Protein AF-A0A956Z391-F1 (afdb_monomer_lite)

Sequence (101 aa):
MTFSLLGTIAHRELMRIPERWSNIDLDLFVVMPNHIHAIIVIDNAVVGTPFLASEPLADGAPTLGQIIGAYKAGVTRLARAQTLLDADRLWQGRYHDHIIR

Foldseek 3Di:
DDDDPLLVQLVVLLVCLCVVDVQKDWDDKDRDPQDIDTDIGGHQPPPDDPPDDPDPPPDGTDDPCRSVVSSLVSSVVVCVVVVNDPDPDPDDPDDDDDDDD

Secondary structure (DSSP, 8-state):
-PPPHHHHHHHHHHHTHHHH-TTEEEEEEEE-SS-EEEEEEE-------TT---S--------HHHHHHHHHHHHHHHHHHTT---SS-SS-S--------

Radius of gyration: 16.25 Å; chains: 1; bounding box: 40×32×43 Å

Structure (mmCIF, N/CA/C/O backbone):
data_AF-A0A956Z391-F1
#
_entry.id   AF-A0A956Z391-F1
#
loop_
_atom_site.group_PDB
_atom_site.id
_atom_site.type_symbol
_atom_site.label_atom_id
_atom_site.label_alt_id
_atom_site.label_comp_id
_atom_site.label_asym_id
_atom_site.label_entity_id
_atom_site.label_seq_id
_atom_site.pdbx_PDB_ins_code
_atom_site.Cartn_x
_atom_site.Cartn_y
_atom_site.Cartn_z
_atom_site.occupancy
_atom_site.B_iso_or_equiv
_atom_site.auth_seq_id
_atom_site.auth_comp_id
_atom_site.auth_asym_id
_atom_site.auth_atom_id
_atom_site.pdbx_PDB_model_num
ATOM 1 N N . MET A 1 1 ? -15.606 -13.750 -2.124 1.00 59.78 1 MET A N 1
ATOM 2 C CA . MET A 1 1 ? -15.022 -13.596 -0.772 1.00 59.78 1 MET A CA 1
ATOM 3 C C . MET A 1 1 ? -15.583 -12.322 -0.167 1.00 59.78 1 MET A C 1
ATOM 5 O O . MET A 1 1 ? -15.688 -11.341 -0.890 1.00 59.78 1 MET A O 1
ATOM 9 N N . THR A 1 2 ? -15.981 -12.334 1.103 1.00 85.56 2 THR A N 1
ATOM 10 C CA . THR A 1 2 ? -16.521 -11.147 1.786 1.00 85.56 2 THR A CA 1
ATOM 11 C C . THR A 1 2 ? -15.392 -10.471 2.552 1.00 85.56 2 THR A C 1
ATOM 13 O O . THR A 1 2 ? -14.819 -11.082 3.452 1.00 85.56 2 THR A O 1
ATOM 16 N N . PHE A 1 3 ? -15.039 -9.237 2.189 1.00 90.81 3 PHE A N 1
ATOM 17 C CA . PHE A 1 3 ? -14.043 -8.463 2.930 1.00 90.81 3 PHE A CA 1
ATOM 18 C C . PHE A 1 3 ? -14.677 -7.745 4.121 1.00 90.81 3 PHE A C 1
ATOM 20 O O . PHE A 1 3 ? -15.834 -7.329 4.071 1.00 90.81 3 PHE A O 1
ATOM 27 N N . SER A 1 4 ? -13.886 -7.536 5.176 1.00 94.50 4 SER A N 1
ATOM 28 C CA . SER A 1 4 ? -14.199 -6.500 6.160 1.00 94.50 4 SER A CA 1
ATOM 29 C C . SER A 1 4 ? -14.099 -5.116 5.509 1.00 94.50 4 SER A C 1
ATOM 31 O O . SER A 1 4 ? -13.546 -4.956 4.415 1.00 94.50 4 SER A O 1
ATOM 33 N N . LEU A 1 5 ? -14.585 -4.082 6.192 1.00 95.19 5 LEU A N 1
ATOM 34 C CA . LEU A 1 5 ? -14.459 -2.713 5.695 1.00 95.19 5 LEU A CA 1
ATOM 35 C C . LEU A 1 5 ? -12.984 -2.303 5.522 1.00 95.19 5 LEU A C 1
ATOM 37 O O . LEU A 1 5 ? -12.604 -1.764 4.484 1.00 95.19 5 LEU A O 1
ATOM 41 N N . LEU A 1 6 ? -12.124 -2.670 6.477 1.00 95.44 6 LEU A N 1
ATOM 42 C CA . LEU A 1 6 ? -10.678 -2.460 6.372 1.00 95.44 6 LEU A CA 1
ATOM 43 C C . LEU A 1 6 ? -10.058 -3.258 5.214 1.00 95.44 6 LEU A C 1
ATOM 45 O O . LEU A 1 6 ? -9.247 -2.717 4.464 1.00 95.44 6 LEU A O 1
ATOM 49 N N . GLY A 1 7 ? -10.473 -4.515 5.024 1.00 96.62 7 GLY A N 1
ATOM 50 C CA . GLY A 1 7 ? -10.041 -5.334 3.888 1.00 96.62 7 GLY A CA 1
ATOM 51 C C . GLY A 1 7 ? -10.452 -4.731 2.543 1.00 96.62 7 GLY A C 1
ATOM 52 O O . GLY A 1 7 ? -9.673 -4.748 1.595 1.00 96.62 7 GLY A O 1
ATOM 53 N N . THR A 1 8 ? -11.631 -4.109 2.482 1.00 97.19 8 THR A N 1
ATOM 54 C CA . THR A 1 8 ? -12.124 -3.394 1.295 1.00 97.19 8 THR A CA 1
ATOM 55 C C . THR A 1 8 ? -11.262 -2.170 0.987 1.00 97.19 8 THR A C 1
ATOM 57 O O . THR A 1 8 ? -10.914 -1.931 -0.168 1.00 97.19 8 THR A O 1
ATOM 60 N N . ILE A 1 9 ? -10.861 -1.410 2.012 1.00 97.62 9 ILE A N 1
ATOM 61 C CA . ILE A 1 9 ? -9.933 -0.280 1.856 1.00 97.62 9 ILE A CA 1
ATOM 62 C C . ILE A 1 9 ? -8.567 -0.765 1.360 1.00 97.62 9 ILE A C 1
ATOM 64 O O . ILE A 1 9 ? -8.024 -0.171 0.431 1.00 97.62 9 ILE A O 1
ATOM 68 N N . ALA A 1 10 ? -8.029 -1.833 1.955 1.00 97.75 10 ALA A N 1
ATOM 69 C CA . ALA A 1 10 ? -6.755 -2.426 1.551 1.00 97.75 10 ALA A CA 1
ATOM 70 C C . ALA A 1 10 ? -6.787 -2.894 0.088 1.00 97.75 10 ALA A C 1
ATOM 72 O O . ALA A 1 10 ? -5.926 -2.514 -0.701 1.00 97.75 10 ALA A O 1
ATOM 73 N N . HIS A 1 11 ? -7.829 -3.632 -0.298 1.00 97.81 11 HIS A N 1
ATOM 74 C CA . HIS A 1 11 ? -8.043 -4.076 -1.675 1.00 97.81 11 HIS A CA 1
ATOM 75 C C . HIS A 1 11 ? -8.115 -2.893 -2.651 1.00 97.81 11 HIS A C 1
ATOM 77 O O . HIS A 1 11 ? -7.432 -2.880 -3.673 1.00 97.81 11 HIS A O 1
ATOM 83 N N . ARG A 1 12 ? -8.894 -1.858 -2.315 1.00 97.44 12 ARG A N 1
ATOM 84 C CA . ARG A 1 12 ? -9.032 -0.667 -3.160 1.00 97.44 12 ARG A CA 1
ATOM 85 C C . ARG A 1 12 ? -7.721 0.100 -3.311 1.00 97.44 12 ARG A C 1
ATOM 87 O O . ARG A 1 12 ? -7.420 0.576 -4.397 1.00 97.44 12 ARG A O 1
ATOM 94 N N . GLU A 1 13 ? -6.959 0.276 -2.235 1.00 98.00 13 GLU A N 1
ATOM 95 C CA . GLU A 1 13 ? -5.688 1.005 -2.312 1.00 98.00 13 GLU A CA 1
ATOM 96 C C . GLU A 1 13 ? -4.597 0.208 -3.040 1.00 98.00 13 GLU A C 1
ATOM 98 O O . GLU A 1 13 ? -3.725 0.841 -3.627 1.00 98.00 13 GLU A O 1
ATOM 103 N N . LEU A 1 14 ? -4.661 -1.133 -3.066 1.00 97.69 14 LEU A N 1
ATOM 104 C CA . LEU A 1 14 ? -3.816 -1.951 -3.948 1.00 97.69 14 LEU A CA 1
ATOM 105 C C . LEU A 1 14 ? -4.132 -1.652 -5.416 1.00 97.69 14 LEU A C 1
ATOM 107 O O . LEU A 1 14 ? -3.235 -1.284 -6.164 1.00 97.69 14 LEU A O 1
ATOM 111 N N . MET A 1 15 ? -5.411 -1.699 -5.799 1.00 97.06 15 MET A N 1
ATOM 112 C CA . MET A 1 15 ? -5.855 -1.420 -7.176 1.00 97.06 15 MET A CA 1
ATOM 113 C C . MET A 1 15 ? -5.462 -0.020 -7.676 1.00 97.06 15 MET A C 1
ATOM 115 O O . MET A 1 15 ? -5.317 0.195 -8.871 1.00 97.06 15 MET A O 1
ATOM 119 N N . ARG A 1 16 ? -5.242 0.931 -6.762 1.00 96.44 16 ARG A N 1
ATOM 120 C CA . ARG A 1 16 ? -4.811 2.303 -7.075 1.00 96.44 16 ARG A CA 1
ATOM 121 C C . ARG A 1 16 ? -3.314 2.460 -7.312 1.00 96.44 16 ARG A C 1
ATOM 123 O O . ARG A 1 16 ? -2.885 3.554 -7.665 1.00 96.44 16 ARG A O 1
ATOM 130 N N . ILE A 1 17 ? -2.505 1.435 -7.058 1.00 95.38 17 ILE A N 1
ATOM 131 C CA . ILE A 1 17 ? -1.057 1.489 -7.294 1.00 95.38 17 ILE A CA 1
ATOM 132 C C . ILE A 1 17 ? -0.740 1.817 -8.767 1.00 95.38 17 ILE A C 1
ATOM 134 O O . ILE A 1 17 ? -0.068 2.827 -8.977 1.00 95.38 17 ILE A O 1
ATOM 138 N N . PRO A 1 18 ? -1.247 1.072 -9.771 1.00 94.12 18 PRO A N 1
ATOM 139 C CA . PRO A 1 18 ? -0.973 1.379 -11.181 1.00 94.12 18 PRO A CA 1
ATOM 140 C C . PRO A 1 18 ? -1.577 2.714 -11.644 1.00 94.12 18 PRO A C 1
ATOM 142 O O . PRO A 1 18 ? -1.061 3.359 -12.548 1.00 94.12 18 PRO A O 1
ATOM 145 N N . GLU A 1 19 ? -2.636 3.201 -10.989 1.00 92.81 19 GLU A N 1
ATOM 146 C CA . GLU A 1 19 ? -3.211 4.523 -11.286 1.00 92.81 19 GLU A CA 1
ATOM 147 C C . GLU A 1 19 ? -2.288 5.682 -10.866 1.00 92.81 19 GLU A C 1
ATOM 149 O O . GLU A 1 19 ? -2.424 6.797 -11.371 1.00 92.81 19 GLU A O 1
ATOM 154 N N . ARG A 1 20 ? -1.375 5.455 -9.909 1.00 91.75 20 ARG A N 1
ATOM 155 C CA . ARG A 1 20 ? -0.480 6.497 -9.374 1.00 91.75 20 ARG A CA 1
ATOM 156 C C . ARG A 1 20 ? 0.807 6.658 -10.168 1.00 91.75 20 ARG A C 1
ATOM 158 O O . ARG A 1 20 ? 1.379 7.745 -10.140 1.00 91.75 20 ARG A O 1
ATOM 165 N N . TRP A 1 21 ? 1.265 5.600 -10.828 1.00 90.62 21 TRP A N 1
ATOM 166 C CA . TRP A 1 21 ? 2.523 5.593 -11.567 1.00 90.62 21 TRP A CA 1
ATOM 167 C C . TRP A 1 21 ? 2.353 4.818 -12.863 1.00 90.62 21 TRP A C 1
ATOM 169 O O . TRP A 1 21 ? 2.049 3.631 -12.840 1.00 90.62 21 TRP A O 1
ATOM 179 N N . SER A 1 22 ? 2.607 5.483 -13.988 1.00 88.44 22 SER A N 1
ATOM 180 C CA . SER A 1 22 ? 2.435 4.915 -15.329 1.00 88.44 22 SER A CA 1
ATOM 181 C C . SER A 1 22 ? 3.372 3.747 -15.641 1.00 88.44 22 SER A C 1
ATOM 183 O O . SER A 1 22 ? 3.120 3.010 -16.587 1.00 88.44 22 SER A O 1
ATOM 185 N N . ASN A 1 23 ? 4.452 3.589 -14.877 1.00 89.56 23 ASN A N 1
ATOM 186 C CA . ASN 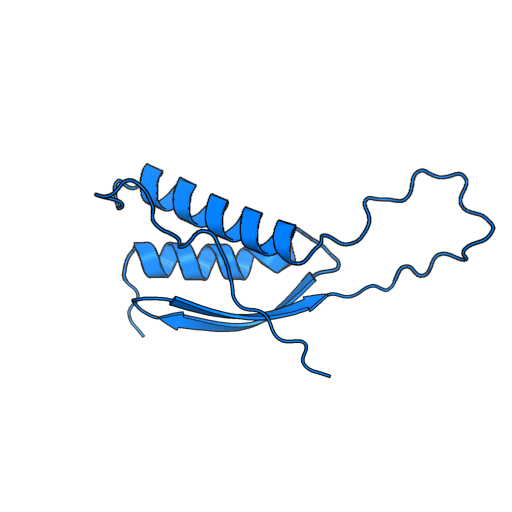A 1 23 ? 5.469 2.559 -15.069 1.00 89.56 23 ASN A CA 1
ATOM 187 C C . ASN A 1 23 ? 5.373 1.411 -14.044 1.00 89.56 23 ASN A C 1
ATOM 189 O O . ASN A 1 23 ? 6.301 0.609 -13.926 1.00 89.56 23 ASN A O 1
ATOM 193 N N . ILE A 1 24 ? 4.284 1.356 -13.271 1.00 92.69 24 ILE A N 1
ATOM 194 C CA . ILE A 1 24 ? 4.032 0.325 -12.263 1.00 92.69 24 ILE A CA 1
ATOM 195 C C . ILE A 1 24 ? 2.756 -0.422 -12.627 1.00 92.69 24 ILE A C 1
ATOM 197 O O . ILE A 1 24 ? 1.723 0.200 -12.854 1.00 92.69 24 ILE A O 1
ATOM 201 N N . ASP A 1 25 ? 2.818 -1.750 -12.601 1.00 93.94 25 ASP A N 1
ATOM 202 C CA . ASP A 1 25 ? 1.650 -2.616 -12.753 1.00 93.94 25 ASP A CA 1
ATOM 203 C C . ASP A 1 25 ? 1.483 -3.546 -11.540 1.00 93.94 25 ASP A C 1
ATOM 205 O O . ASP A 1 25 ? 2.427 -3.804 -10.780 1.00 93.94 25 ASP A O 1
ATOM 209 N N . LEU A 1 26 ? 0.257 -4.021 -11.329 1.00 96.06 26 LEU A N 1
ATOM 210 C CA . LEU A 1 26 ? -0.123 -4.924 -10.248 1.00 96.06 26 LEU A CA 1
ATOM 211 C C . LEU A 1 26 ? -0.704 -6.207 -10.849 1.00 96.06 26 LEU A C 1
ATOM 213 O O . LEU A 1 26 ? -1.860 -6.229 -11.257 1.00 96.06 26 LEU A O 1
ATOM 217 N N . ASP A 1 27 ? 0.091 -7.275 -10.849 1.00 95.06 27 ASP A N 1
ATOM 218 C CA . ASP A 1 27 ? -0.264 -8.540 -11.502 1.00 95.06 27 ASP A CA 1
ATOM 219 C C . ASP A 1 27 ? -1.216 -9.380 -10.627 1.00 95.06 27 ASP A C 1
ATOM 221 O O . ASP A 1 27 ? -2.436 -9.374 -10.796 1.00 95.06 27 ASP A O 1
ATOM 225 N N . LEU A 1 28 ? -0.679 -10.053 -9.604 1.00 96.50 28 LEU A N 1
ATOM 226 C CA . LEU A 1 28 ? -1.463 -10.859 -8.666 1.00 96.50 28 LEU A CA 1
ATOM 227 C C . LEU A 1 28 ? -1.380 -10.299 -7.255 1.00 96.50 28 LEU A C 1
ATOM 229 O O . LEU A 1 28 ? -0.305 -9.947 -6.773 1.00 96.50 28 LEU A O 1
ATOM 233 N N . PHE A 1 29 ? -2.504 -10.287 -6.539 1.00 97.75 29 PHE A N 1
ATOM 234 C CA . PHE A 1 29 ? -2.522 -9.904 -5.133 1.00 97.75 29 PHE A CA 1
ATOM 235 C C . PHE A 1 29 ? -3.631 -10.595 -4.338 1.00 97.75 29 PHE A C 1
ATOM 237 O O . PHE A 1 29 ? -4.649 -11.029 -4.875 1.00 97.75 29 PHE A O 1
ATOM 244 N N . VAL A 1 30 ? -3.442 -10.667 -3.021 1.00 97.38 30 VAL A N 1
ATOM 245 C CA . VAL A 1 30 ? -4.431 -11.178 -2.071 1.00 97.38 30 VAL A CA 1
ATOM 246 C C . VAL A 1 30 ? -4.412 -10.359 -0.784 1.00 97.38 30 VAL A C 1
ATOM 248 O O . VAL A 1 30 ? -3.355 -9.985 -0.269 1.00 97.38 30 VAL A O 1
ATOM 251 N N . VAL A 1 31 ? -5.608 -10.097 -0.253 1.00 97.62 31 VAL A N 1
ATOM 252 C CA . VAL A 1 31 ? -5.819 -9.458 1.048 1.00 97.62 31 VAL A CA 1
ATOM 253 C C . VAL A 1 31 ? -6.324 -10.506 2.031 1.00 97.62 31 VAL A C 1
ATOM 255 O O . VAL A 1 31 ? -7.415 -11.047 1.859 1.00 97.62 31 VAL A O 1
ATOM 258 N N . MET A 1 32 ? -5.534 -10.784 3.064 1.00 95.69 32 MET A N 1
ATOM 259 C CA . MET A 1 32 ? -5.885 -11.684 4.161 1.00 95.69 32 MET A CA 1
ATOM 260 C C . MET A 1 32 ? -6.143 -10.890 5.448 1.00 95.69 32 MET A C 1
ATOM 262 O O . MET A 1 32 ? -5.735 -9.732 5.548 1.00 95.69 32 MET A O 1
ATOM 266 N N . PRO A 1 33 ? -6.795 -11.489 6.463 1.00 92.50 33 PRO A N 1
ATOM 267 C CA . PRO A 1 33 ? -7.115 -10.787 7.708 1.00 92.50 33 PRO A CA 1
ATOM 268 C C . PRO A 1 33 ? -5.912 -10.170 8.437 1.00 92.50 33 PRO A C 1
ATOM 270 O O . PRO A 1 33 ? -6.074 -9.180 9.142 1.00 92.50 33 PRO A O 1
ATOM 273 N N . ASN A 1 34 ? -4.715 -10.744 8.285 1.00 92.75 34 ASN A N 1
ATOM 274 C CA . ASN A 1 34 ? -3.504 -10.338 9.006 1.00 92.75 34 ASN A CA 1
ATOM 275 C C . ASN A 1 34 ? -2.370 -9.796 8.112 1.00 92.75 34 ASN A C 1
ATOM 277 O O . ASN A 1 34 ? -1.427 -9.216 8.645 1.00 92.75 34 ASN A O 1
ATOM 281 N N . HIS A 1 35 ? -2.420 -9.974 6.788 1.00 95.31 35 HIS A N 1
ATOM 282 C CA . HIS A 1 35 ? -1.392 -9.475 5.866 1.00 95.31 35 HIS A CA 1
ATOM 283 C C . HIS A 1 35 ? -1.889 -9.422 4.415 1.00 95.31 35 HIS A C 1
ATOM 285 O O . HIS A 1 35 ? -3.000 -9.842 4.097 1.00 95.31 35 HIS A O 1
ATOM 291 N N . ILE A 1 36 ? -1.044 -8.896 3.531 1.00 97.56 36 ILE A N 1
ATOM 292 C CA . ILE A 1 36 ? -1.269 -8.879 2.087 1.00 97.56 36 ILE A CA 1
ATOM 293 C C . ILE A 1 36 ? -0.081 -9.513 1.365 1.00 97.56 36 ILE A C 1
ATOM 295 O O . ILE A 1 36 ? 1.050 -9.430 1.847 1.00 97.56 36 ILE A O 1
ATOM 299 N N . HIS A 1 37 ? -0.338 -10.082 0.192 1.00 97.88 37 HIS A N 1
ATOM 300 C CA . HIS A 1 37 ? 0.690 -10.406 -0.795 1.00 97.88 37 HIS A CA 1
ATOM 301 C C . HIS A 1 37 ? 0.334 -9.726 -2.110 1.00 97.88 37 HIS A C 1
ATOM 303 O O . HIS A 1 37 ? -0.838 -9.685 -2.476 1.00 97.88 37 HIS A O 1
ATOM 309 N N . ALA A 1 38 ? 1.336 -9.191 -2.799 1.00 97.50 38 ALA A N 1
ATOM 310 C CA . ALA A 1 38 ? 1.184 -8.558 -4.099 1.00 97.50 38 ALA A CA 1
ATOM 311 C C . ALA A 1 38 ? 2.442 -8.801 -4.937 1.00 97.50 38 ALA A C 1
ATOM 313 O O . ALA A 1 38 ? 3.555 -8.737 -4.411 1.00 97.50 38 ALA A O 1
ATOM 314 N N . ILE A 1 39 ? 2.248 -9.060 -6.224 1.00 97.19 39 ILE A N 1
ATOM 315 C CA . ILE A 1 39 ? 3.281 -9.061 -7.252 1.00 97.19 39 ILE A CA 1
ATOM 316 C C . ILE A 1 39 ? 3.195 -7.705 -7.943 1.00 97.19 39 ILE A C 1
ATOM 318 O O . ILE A 1 39 ? 2.172 -7.365 -8.535 1.00 97.19 39 ILE A O 1
ATOM 322 N N . ILE A 1 40 ? 4.260 -6.920 -7.807 1.00 95.62 40 ILE A N 1
ATOM 323 C CA . ILE A 1 40 ? 4.373 -5.588 -8.397 1.00 95.62 40 ILE A CA 1
ATOM 324 C C . ILE A 1 40 ? 5.370 -5.682 -9.542 1.00 95.62 40 ILE A C 1
ATOM 326 O O . ILE A 1 40 ? 6.506 -6.118 -9.337 1.00 95.62 40 ILE A O 1
ATOM 330 N N . VAL A 1 41 ? 4.947 -5.252 -10.724 1.00 94.50 41 VAL A N 1
ATOM 331 C CA . VAL A 1 41 ? 5.808 -5.142 -11.898 1.00 94.50 41 VAL A CA 1
ATOM 332 C C . VAL A 1 41 ? 6.298 -3.702 -11.974 1.00 94.50 41 VAL A C 1
ATOM 334 O O . VAL A 1 41 ? 5.504 -2.764 -11.944 1.00 94.50 41 VAL A O 1
ATOM 337 N N . ILE A 1 42 ? 7.617 -3.528 -12.025 1.00 91.06 42 ILE A N 1
ATOM 338 C CA . ILE A 1 42 ? 8.260 -2.218 -12.144 1.00 91.06 42 ILE A CA 1
ATOM 339 C C . ILE A 1 42 ? 8.928 -2.170 -13.509 1.00 91.06 42 ILE A C 1
ATOM 341 O O . ILE A 1 42 ? 9.965 -2.809 -13.707 1.00 91.06 42 ILE A O 1
ATOM 345 N N . ASP A 1 43 ? 8.332 -1.428 -14.440 1.00 85.38 43 ASP A N 1
ATOM 346 C CA . ASP A 1 43 ? 8.940 -1.196 -15.740 1.00 85.38 43 ASP A CA 1
ATOM 347 C C . ASP A 1 43 ? 9.939 -0.036 -15.631 1.00 85.38 43 ASP A C 1
ATOM 349 O O . ASP A 1 43 ? 9.605 1.093 -15.256 1.00 85.38 43 ASP A O 1
ATOM 353 N N . ASN A 1 44 ? 11.200 -0.346 -15.922 1.00 68.50 44 ASN A N 1
ATOM 354 C CA . ASN A 1 44 ? 12.303 0.609 -15.942 1.00 68.50 44 ASN A CA 1
ATOM 355 C C . ASN A 1 44 ? 12.632 1.062 -17.369 1.00 68.50 44 ASN A C 1
ATOM 357 O O . ASN A 1 44 ? 13.754 1.515 -17.601 1.00 68.50 44 ASN A O 1
ATOM 361 N N . ALA A 1 45 ? 11.707 0.929 -18.327 1.00 56.47 45 ALA A N 1
ATOM 362 C CA . ALA A 1 45 ? 11.859 1.426 -19.690 1.00 56.47 45 ALA A CA 1
ATOM 363 C C . ALA A 1 45 ? 11.957 2.965 -19.742 1.00 56.47 45 ALA A C 1
ATOM 365 O O . ALA A 1 45 ? 11.094 3.671 -20.254 1.00 56.47 45 ALA A O 1
ATOM 366 N N . VAL A 1 46 ? 13.077 3.500 -19.264 1.00 48.53 46 VAL A N 1
ATOM 367 C CA . VAL A 1 46 ? 13.625 4.769 -19.720 1.00 48.53 46 VAL A CA 1
ATOM 368 C C . VAL A 1 46 ? 14.213 4.484 -21.100 1.00 48.53 46 VAL A C 1
ATOM 370 O O . VAL A 1 46 ? 15.389 4.153 -21.241 1.00 48.53 46 VAL A O 1
ATOM 373 N N . VAL A 1 47 ? 13.394 4.585 -22.149 1.00 43.12 47 VAL A N 1
ATOM 374 C CA . VAL A 1 47 ? 13.914 4.751 -23.515 1.00 43.12 47 VAL A CA 1
ATOM 375 C C . VAL A 1 47 ? 14.367 6.205 -23.641 1.00 43.12 47 VAL A C 1
ATOM 377 O O . VAL A 1 47 ? 13.703 7.049 -24.230 1.00 43.12 47 VAL A O 1
ATOM 380 N N . GLY A 1 48 ? 15.492 6.511 -23.005 1.00 40.22 48 GLY A N 1
ATOM 381 C CA . GLY A 1 48 ? 16.164 7.799 -23.070 1.00 40.22 48 GLY A CA 1
ATOM 382 C C . GLY A 1 48 ? 17.654 7.531 -23.154 1.00 40.22 48 GLY A C 1
ATOM 383 O O . GLY A 1 48 ? 18.256 7.015 -22.216 1.00 40.22 48 GLY A O 1
ATOM 384 N N . THR A 1 49 ? 18.240 7.811 -24.312 1.00 36.50 49 THR A N 1
ATOM 385 C CA . THR A 1 49 ? 19.674 7.675 -24.562 1.00 36.50 49 THR A CA 1
ATOM 386 C C . THR A 1 49 ? 20.471 8.418 -23.477 1.00 36.50 49 THR A C 1
ATOM 388 O O . THR A 1 49 ? 20.215 9.597 -23.232 1.00 36.50 49 THR A O 1
ATOM 391 N N . PRO A 1 50 ? 21.473 7.790 -22.833 1.00 40.66 50 PRO A N 1
ATOM 392 C CA . PRO A 1 50 ? 22.153 8.363 -21.666 1.00 40.66 50 PRO A CA 1
ATOM 393 C C . PRO A 1 50 ? 23.089 9.541 -21.998 1.00 40.66 50 PRO A C 1
ATOM 395 O O . PRO A 1 50 ? 23.902 9.926 -21.165 1.00 40.66 50 PRO A O 1
ATOM 398 N N . PHE A 1 51 ?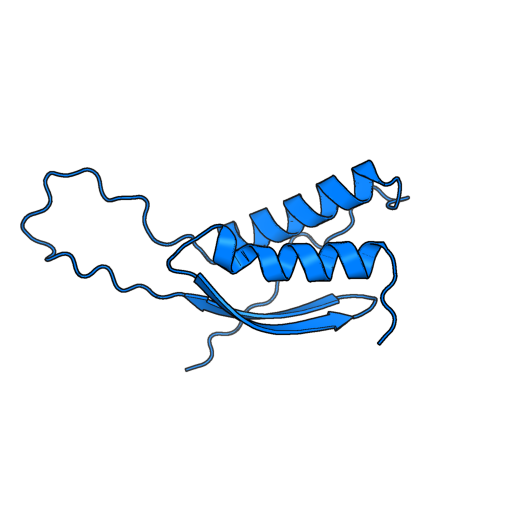 23.015 10.111 -23.207 1.00 43.56 51 PHE A N 1
ATOM 399 C CA . PHE A 1 51 ? 23.985 11.096 -23.684 1.00 43.56 51 PHE A CA 1
ATOM 400 C C . PHE A 1 51 ? 23.399 12.469 -24.051 1.00 43.56 51 PHE A C 1
ATOM 402 O O . PHE A 1 51 ? 24.175 13.406 -24.193 1.00 43.56 51 PHE A O 1
ATOM 409 N N . LEU A 1 52 ? 22.074 12.639 -24.195 1.00 42.75 52 LEU A N 1
ATOM 410 C CA . LEU A 1 52 ? 21.502 13.881 -24.760 1.00 42.75 52 LEU A CA 1
ATOM 411 C C . LEU A 1 52 ? 20.266 14.458 -24.042 1.00 42.75 52 LEU A C 1
ATOM 413 O O . LEU A 1 52 ? 19.503 15.192 -24.662 1.00 42.75 52 LEU A O 1
ATOM 417 N N . ALA A 1 53 ? 20.043 14.194 -22.754 1.00 40.41 53 ALA A N 1
ATOM 418 C CA . ALA A 1 53 ? 18.924 14.817 -22.040 1.00 40.41 53 ALA A CA 1
ATOM 419 C C . ALA A 1 53 ? 19.406 15.953 -21.125 1.00 40.41 53 ALA A C 1
ATOM 421 O O . ALA A 1 53 ? 19.778 15.741 -19.976 1.00 40.41 53 ALA A O 1
ATOM 422 N N . SER A 1 54 ? 19.385 17.177 -21.656 1.00 41.69 54 SER A N 1
ATOM 423 C CA . SER A 1 54 ? 19.395 18.427 -20.877 1.00 41.69 54 SER A CA 1
ATOM 424 C C . SER A 1 54 ? 17.989 18.828 -20.403 1.00 41.69 54 SER A C 1
ATOM 426 O O . SER A 1 54 ? 17.766 19.978 -20.039 1.00 41.69 54 SER A O 1
ATOM 428 N N . GLU A 1 55 ? 17.040 17.892 -20.399 1.00 41.69 55 GLU A N 1
ATOM 429 C CA . GLU A 1 55 ? 15.731 18.071 -19.777 1.00 41.69 55 GLU A CA 1
ATOM 430 C C . GLU A 1 55 ? 15.757 17.430 -18.385 1.00 41.69 55 GLU A C 1
ATOM 432 O O . GLU A 1 55 ? 16.367 16.367 -18.228 1.00 41.69 55 GLU A O 1
ATOM 437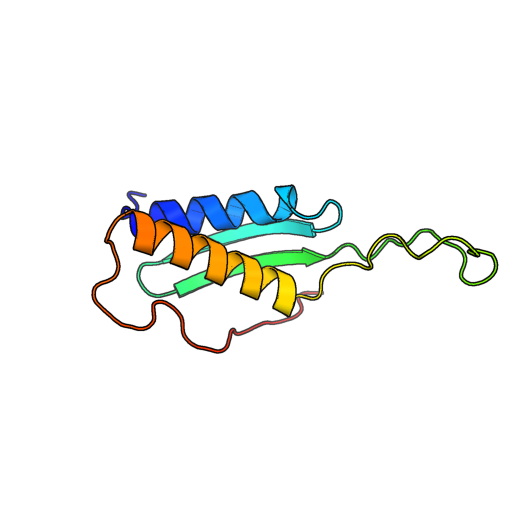 N N . PRO A 1 56 ? 15.155 18.055 -17.355 1.00 39.72 56 PRO A N 1
ATOM 438 C CA . PRO A 1 56 ? 15.056 17.432 -16.046 1.00 39.72 56 PRO A CA 1
ATOM 439 C C . PRO A 1 56 ? 14.365 16.083 -16.232 1.00 39.72 56 PRO A C 1
ATOM 441 O O . PRO A 1 56 ? 13.244 16.034 -16.731 1.00 39.72 56 PRO A O 1
ATOM 444 N N . LEU A 1 57 ? 15.083 15.008 -15.891 1.00 47.25 57 LEU A N 1
ATOM 445 C CA . LEU A 1 57 ? 14.588 13.636 -15.877 1.00 47.25 57 LEU A CA 1
ATOM 446 C C . LEU A 1 57 ? 13.173 13.672 -15.289 1.00 47.25 57 LEU A C 1
ATOM 448 O O . LEU A 1 57 ? 13.022 13.980 -14.106 1.00 47.25 57 LEU A O 1
ATOM 452 N N . ALA A 1 58 ? 12.149 13.436 -16.112 1.00 48.12 58 ALA A N 1
ATOM 453 C CA . ALA A 1 58 ? 10.811 13.187 -15.600 1.00 48.12 58 ALA A CA 1
ATOM 454 C C . ALA A 1 58 ? 10.962 12.123 -14.507 1.00 48.12 58 ALA A C 1
ATOM 456 O O . ALA A 1 58 ? 11.626 11.114 -14.755 1.00 48.12 58 ALA A O 1
ATOM 457 N N . ASP A 1 59 ? 10.477 12.440 -13.302 1.00 52.16 59 ASP A N 1
ATOM 458 C CA . ASP A 1 59 ? 10.693 11.710 -12.051 1.00 52.16 59 ASP A CA 1
ATOM 459 C C . ASP A 1 59 ? 10.964 10.218 -12.285 1.00 52.16 59 ASP A C 1
ATOM 461 O O . ASP A 1 59 ? 10.113 9.495 -12.805 1.00 52.16 59 ASP A O 1
ATOM 465 N N . GLY A 1 60 ? 12.173 9.761 -11.943 1.00 64.94 60 GLY A N 1
ATOM 466 C CA . GLY A 1 60 ? 12.553 8.361 -12.118 1.00 64.94 60 GLY A CA 1
ATOM 467 C C . GLY A 1 60 ? 11.535 7.407 -11.482 1.00 64.94 60 GLY A C 1
ATOM 468 O O . GLY A 1 60 ? 10.846 7.766 -10.525 1.00 64.94 60 GLY A O 1
ATOM 469 N N . ALA A 1 61 ? 11.464 6.182 -12.012 1.00 71.38 61 ALA A N 1
ATOM 470 C CA . ALA A 1 61 ? 10.604 5.115 -11.504 1.00 71.38 61 ALA A CA 1
ATOM 471 C C . ALA A 1 61 ? 10.602 5.075 -9.960 1.00 71.38 61 ALA A C 1
ATOM 473 O O . ALA A 1 61 ? 11.682 5.079 -9.353 1.00 71.38 61 ALA A O 1
ATOM 474 N N . PRO A 1 62 ? 9.429 5.031 -9.298 1.00 87.75 62 PRO A N 1
ATOM 475 C CA . PRO A 1 62 ? 9.389 5.006 -7.846 1.00 87.75 62 PRO A CA 1
ATOM 476 C C . PRO A 1 62 ? 10.073 3.737 -7.335 1.00 87.75 62 PRO A C 1
ATOM 478 O O . PRO A 1 62 ? 9.894 2.637 -7.857 1.00 87.75 62 PRO A O 1
ATOM 481 N N . THR A 1 63 ? 10.835 3.876 -6.257 1.00 91.94 63 THR A N 1
ATOM 482 C CA . THR A 1 63 ? 11.374 2.720 -5.540 1.00 91.94 63 THR A CA 1
ATOM 483 C C . THR A 1 63 ? 10.231 1.878 -4.966 1.00 91.94 63 THR A C 1
ATOM 485 O O . THR A 1 63 ? 9.184 2.407 -4.576 1.00 91.94 63 THR A O 1
ATOM 488 N N . LEU A 1 64 ? 10.457 0.570 -4.798 1.00 93.69 64 LEU A N 1
ATOM 489 C CA . LEU A 1 64 ? 9.493 -0.313 -4.128 1.00 93.69 64 LEU A CA 1
ATOM 490 C C . LEU A 1 64 ? 9.071 0.236 -2.752 1.00 93.69 64 LEU A C 1
ATOM 492 O O . LEU A 1 64 ? 7.896 0.203 -2.395 1.00 93.69 64 LEU A O 1
ATOM 496 N N . GLY A 1 65 ? 10.010 0.821 -2.001 1.00 95.06 65 GLY A N 1
ATOM 497 C CA . GLY A 1 65 ? 9.728 1.439 -0.706 1.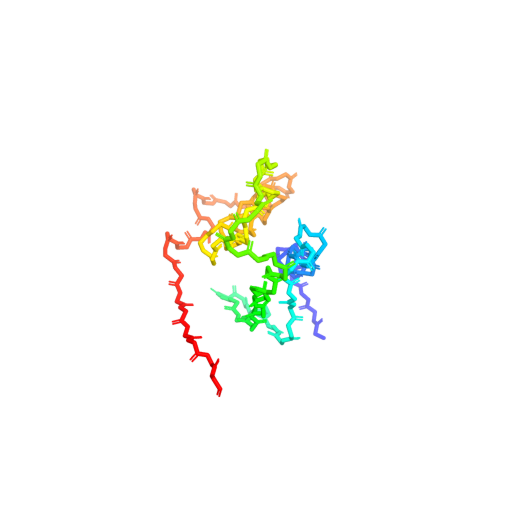00 95.06 65 GLY A CA 1
ATOM 498 C C . GLY A 1 65 ? 8.756 2.621 -0.788 1.00 95.06 65 GLY A C 1
ATOM 499 O O . GLY A 1 65 ? 7.879 2.741 0.070 1.00 95.06 65 GLY A O 1
ATOM 500 N N . GLN A 1 66 ? 8.855 3.461 -1.825 1.00 94.75 66 GLN A N 1
ATOM 501 C CA . GLN A 1 66 ? 7.904 4.556 -2.063 1.00 94.75 66 GLN A CA 1
ATOM 502 C C . GLN A 1 66 ? 6.505 4.021 -2.387 1.00 94.75 66 GLN A C 1
ATOM 504 O O . GLN A 1 66 ? 5.526 4.508 -1.817 1.00 94.75 66 GLN A O 1
ATOM 509 N N . ILE A 1 67 ? 6.411 2.978 -3.220 1.00 95.88 67 ILE A N 1
ATOM 510 C CA . ILE A 1 67 ? 5.138 2.331 -3.576 1.00 95.88 67 ILE A CA 1
ATOM 511 C C . ILE A 1 67 ? 4.461 1.763 -2.321 1.00 95.88 67 ILE A C 1
ATOM 513 O O . ILE A 1 67 ? 3.318 2.110 -2.005 1.00 95.88 67 ILE A O 1
ATOM 517 N N . ILE A 1 68 ? 5.187 0.951 -1.543 1.00 97.69 68 ILE A N 1
ATOM 518 C CA . ILE A 1 68 ? 4.659 0.332 -0.319 1.00 97.69 68 ILE A CA 1
ATOM 519 C C . ILE A 1 68 ? 4.332 1.385 0.746 1.00 97.69 68 ILE A C 1
ATOM 521 O O . ILE A 1 68 ? 3.315 1.272 1.434 1.00 97.69 68 ILE A O 1
ATOM 525 N N . GLY A 1 69 ? 5.156 2.426 0.882 1.00 96.88 69 GLY A N 1
ATOM 526 C CA . GLY A 1 69 ? 4.907 3.532 1.806 1.00 96.88 69 GLY A CA 1
ATOM 527 C C . GLY A 1 69 ? 3.608 4.268 1.482 1.00 96.88 69 GLY A C 1
ATOM 528 O O . GLY A 1 69 ? 2.761 4.456 2.359 1.00 96.88 69 GLY A O 1
ATOM 529 N N . ALA A 1 70 ? 3.408 4.616 0.212 1.00 96.50 70 ALA A N 1
ATOM 530 C CA . ALA A 1 70 ? 2.203 5.287 -0.263 1.00 96.50 70 ALA A CA 1
ATOM 531 C C . ALA A 1 70 ? 0.945 4.416 -0.125 1.00 96.50 70 ALA A C 1
ATOM 533 O O . ALA A 1 70 ? -0.119 4.937 0.229 1.00 96.50 70 ALA A O 1
ATOM 534 N N . TYR A 1 71 ? 1.066 3.106 -0.363 1.00 97.94 71 TYR A N 1
ATOM 535 C CA . TYR A 1 71 ? -0.001 2.136 -0.122 1.00 97.94 71 TYR A CA 1
ATOM 536 C C . TYR A 1 71 ? -0.375 2.078 1.369 1.00 97.94 71 TYR A C 1
ATOM 538 O O . TYR A 1 71 ? -1.522 2.351 1.739 1.00 97.94 71 TYR A O 1
ATOM 546 N N . LYS A 1 72 ? 0.600 1.817 2.255 1.00 97.19 72 LYS A N 1
ATOM 547 C CA . LYS A 1 72 ? 0.381 1.740 3.711 1.00 97.19 72 LYS A CA 1
ATOM 548 C C . LYS A 1 72 ? -0.228 3.032 4.262 1.00 97.19 72 LYS A C 1
ATOM 550 O O . LYS A 1 72 ? -1.146 2.977 5.089 1.00 97.19 72 LYS A O 1
ATOM 555 N N . ALA A 1 73 ? 0.258 4.185 3.801 1.00 96.56 73 ALA A N 1
ATOM 556 C CA . ALA A 1 73 ? -0.253 5.496 4.188 1.00 96.56 73 ALA A CA 1
ATOM 557 C C . ALA A 1 73 ? -1.694 5.720 3.708 1.00 96.56 73 ALA A C 1
ATOM 559 O O . ALA A 1 73 ? -2.528 6.181 4.488 1.00 96.56 73 ALA A O 1
ATOM 560 N N . GLY A 1 74 ? -2.005 5.353 2.460 1.00 97.19 74 GLY A N 1
ATOM 561 C CA . GLY A 1 74 ? -3.347 5.452 1.886 1.00 97.19 74 GLY A CA 1
ATOM 562 C C . GLY A 1 74 ? -4.381 4.645 2.667 1.00 97.19 74 GLY A C 1
ATOM 563 O O . GLY A 1 74 ? -5.397 5.200 3.099 1.00 97.19 74 GLY A O 1
ATOM 564 N N . VAL A 1 75 ? -4.073 3.375 2.952 1.00 97.31 75 VAL A N 1
ATOM 565 C CA . VAL A 1 75 ? -4.940 2.510 3.768 1.00 97.31 75 VAL A CA 1
ATOM 566 C C . VAL A 1 75 ? -5.113 3.079 5.171 1.00 97.31 75 VAL A C 1
ATOM 568 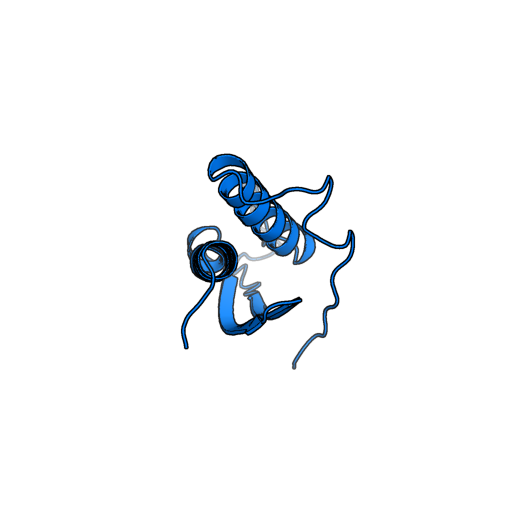O O . VAL A 1 75 ? -6.240 3.211 5.639 1.00 97.31 75 VAL A O 1
ATOM 571 N N . THR A 1 76 ? -4.018 3.475 5.829 1.00 96.50 76 THR A N 1
ATOM 572 C CA . THR A 1 76 ? -4.073 4.021 7.197 1.00 96.50 76 THR A CA 1
ATOM 573 C C . THR A 1 76 ? -4.933 5.281 7.255 1.00 96.50 76 THR A C 1
ATOM 575 O O . THR A 1 76 ? -5.770 5.413 8.145 1.00 96.50 76 THR A O 1
ATOM 578 N N . ARG A 1 77 ? -4.766 6.202 6.297 1.00 95.94 77 ARG A N 1
ATOM 579 C CA . ARG A 1 77 ? -5.543 7.446 6.228 1.00 95.94 77 ARG A CA 1
ATOM 580 C C . ARG A 1 77 ? -7.039 7.163 6.110 1.00 95.94 77 ARG A C 1
ATOM 582 O O . ARG A 1 77 ? -7.829 7.759 6.834 1.00 95.94 77 ARG A O 1
ATOM 589 N N . LEU A 1 78 ? -7.422 6.252 5.219 1.00 96.62 78 LEU A N 1
ATOM 590 C CA . LEU A 1 78 ? -8.825 5.912 4.980 1.00 96.62 78 LEU A CA 1
ATOM 591 C C . LEU A 1 78 ? -9.439 5.115 6.134 1.00 96.62 78 LEU A C 1
ATOM 593 O O . LEU A 1 78 ? -10.581 5.371 6.501 1.00 96.62 78 LEU A O 1
ATOM 597 N N . ALA A 1 79 ? -8.678 4.204 6.739 1.00 95.75 79 ALA A N 1
ATOM 598 C CA . ALA A 1 79 ? -9.117 3.455 7.910 1.00 95.75 79 ALA A CA 1
ATOM 599 C C . ALA A 1 79 ? -9.351 4.378 9.117 1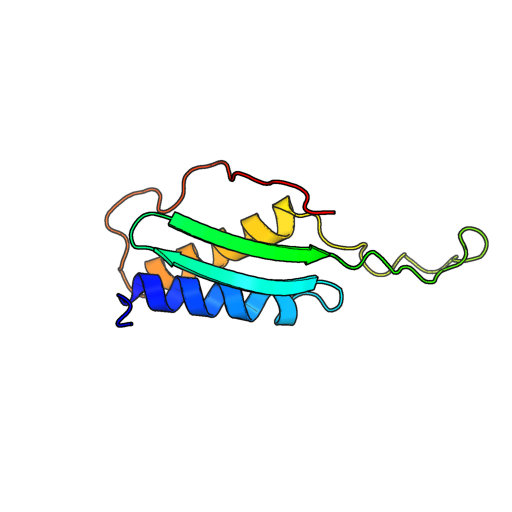.00 95.75 79 ALA A C 1
ATOM 601 O O . ALA A 1 79 ? -10.363 4.245 9.799 1.00 95.75 79 ALA A O 1
ATOM 602 N N . ARG A 1 80 ? -8.468 5.365 9.337 1.00 94.19 80 ARG A N 1
ATOM 603 C CA . ARG A 1 80 ? -8.658 6.402 10.368 1.00 94.19 80 ARG A CA 1
ATOM 604 C C . ARG A 1 80 ? -9.874 7.275 10.088 1.00 94.19 80 ARG A C 1
ATOM 606 O O . ARG A 1 80 ? -10.644 7.536 11.000 1.00 94.19 80 ARG A O 1
ATOM 613 N N . ALA A 1 81 ? -10.072 7.686 8.835 1.00 94.69 81 ALA A N 1
ATOM 614 C CA . ALA A 1 81 ? -11.228 8.495 8.443 1.00 94.69 81 ALA A CA 1
ATOM 615 C C . ALA A 1 81 ? -12.574 7.778 8.657 1.00 94.69 81 ALA A C 1
ATOM 617 O O . ALA A 1 81 ? -13.604 8.434 8.759 1.00 94.69 81 ALA A O 1
ATOM 618 N N . GLN A 1 82 ? -12.563 6.445 8.715 1.00 94.75 82 GLN A N 1
ATOM 619 C CA . GLN A 1 82 ? -13.738 5.612 8.975 1.00 94.75 82 GLN A CA 1
ATOM 620 C C . GLN A 1 82 ? -13.768 5.049 10.406 1.00 94.75 82 GLN A C 1
ATOM 622 O O . GLN A 1 82 ? -14.578 4.171 10.686 1.00 94.75 82 GLN A O 1
ATOM 627 N N . THR A 1 83 ? -12.889 5.522 11.298 1.00 93.75 83 THR A N 1
ATOM 628 C CA . THR A 1 83 ? -12.802 5.077 12.701 1.00 93.75 83 THR A CA 1
ATOM 629 C C . THR A 1 83 ? -12.679 3.549 12.828 1.00 93.75 83 THR A C 1
ATOM 631 O O . THR A 1 83 ? -13.320 2.919 13.657 1.00 93.75 83 THR A O 1
ATOM 634 N N . LEU A 1 84 ? -11.859 2.929 11.969 1.00 92.62 84 LEU A N 1
ATOM 635 C CA . LEU A 1 84 ? -11.649 1.469 11.941 1.00 92.62 84 LEU A CA 1
ATOM 636 C C . LEU A 1 84 ? -10.406 1.009 12.704 1.00 92.62 84 LEU A C 1
ATOM 638 O O . LEU A 1 84 ? -10.073 -0.173 12.663 1.00 92.62 84 LEU A O 1
ATOM 642 N N . LEU A 1 85 ? -9.660 1.937 13.303 1.00 88.81 85 LEU A N 1
ATOM 643 C CA . LEU A 1 85 ? -8.416 1.642 14.005 1.00 88.81 85 LEU A CA 1
ATOM 644 C C . LEU A 1 85 ? -8.556 2.036 15.471 1.00 88.81 85 LEU A C 1
ATOM 646 O O . LEU A 1 85 ? -8.655 3.221 15.775 1.00 88.81 85 LEU A O 1
ATOM 650 N N . ASP A 1 86 ? -8.484 1.038 16.348 1.00 75.25 86 ASP A N 1
ATOM 651 C CA . ASP A 1 86 ? -8.516 1.225 17.803 1.00 75.25 86 ASP A CA 1
ATOM 652 C C . ASP A 1 86 ? -7.109 1.383 18.414 1.00 75.25 86 ASP A C 1
ATOM 654 O O . ASP A 1 86 ? -6.966 1.791 19.562 1.00 75.25 86 ASP A O 1
ATOM 658 N N . ALA A 1 87 ? -6.054 1.053 17.656 1.00 67.12 87 ALA A N 1
ATOM 659 C CA . ALA A 1 87 ? -4.662 1.046 18.109 1.00 67.12 87 ALA A CA 1
ATOM 660 C C . ALA A 1 87 ? -3.771 2.025 17.324 1.00 67.12 87 ALA A C 1
ATOM 662 O O . ALA A 1 87 ? -4.041 2.355 16.166 1.00 67.12 87 ALA A O 1
ATOM 663 N N . ASP A 1 88 ? -2.638 2.404 17.927 1.00 72.88 88 ASP A N 1
ATOM 664 C CA . ASP A 1 88 ? -1.704 3.407 17.392 1.00 72.88 88 ASP A CA 1
ATOM 665 C C . ASP A 1 88 ? -1.137 3.068 15.999 1.00 72.88 88 ASP A C 1
ATOM 667 O O . ASP A 1 88 ? -0.810 3.975 15.220 1.00 72.88 88 ASP A O 1
ATOM 671 N N . ARG A 1 89 ? -1.021 1.775 15.639 1.00 85.62 89 ARG A N 1
ATOM 672 C CA . ARG A 1 89 ? -0.343 1.355 14.399 1.00 85.62 89 ARG A CA 1
ATOM 673 C C . ARG A 1 89 ? -0.982 0.153 13.694 1.00 85.62 89 ARG A C 1
ATOM 675 O O . ARG A 1 89 ? -0.888 -0.972 14.165 1.00 85.62 89 ARG A O 1
ATOM 682 N N . LEU A 1 90 ? -1.524 0.397 12.495 1.00 93.31 90 LEU A N 1
ATOM 683 C CA . LEU A 1 90 ? -2.097 -0.628 11.608 1.00 93.31 90 LEU A CA 1
ATOM 684 C C . LEU A 1 90 ? -1.042 -1.578 11.014 1.00 93.31 90 LEU A C 1
ATOM 686 O O . LEU A 1 90 ? -1.265 -2.778 10.906 1.00 93.31 90 LEU A O 1
ATOM 690 N N . TRP A 1 91 ? 0.109 -1.043 10.602 1.00 95.00 91 TRP A N 1
ATOM 691 C CA . TRP A 1 91 ? 1.133 -1.808 9.890 1.00 95.00 91 TRP A CA 1
ATOM 692 C C . TRP A 1 91 ? 2.352 -2.099 10.762 1.00 95.00 91 TRP A C 1
ATOM 694 O O . TRP A 1 91 ? 2.767 -1.289 11.594 1.00 95.00 91 TRP A O 1
ATOM 704 N N . GLN A 1 92 ? 3.024 -3.216 10.491 1.00 93.50 92 GLN A N 1
ATOM 705 C CA . GLN A 1 92 ? 4.424 -3.366 10.880 1.00 93.50 92 GLN A CA 1
ATOM 706 C C . GLN A 1 92 ? 5.293 -2.361 10.100 1.00 93.50 92 GLN A C 1
ATOM 708 O O . GLN A 1 92 ? 4.982 -1.998 8.959 1.00 93.50 92 GLN A O 1
ATOM 713 N N . GLY A 1 93 ? 6.394 -1.908 10.712 1.00 92.31 93 GLY A N 1
ATOM 714 C CA . GLY A 1 93 ? 7.270 -0.893 10.112 1.00 92.31 93 GLY A CA 1
ATOM 715 C C . GLY A 1 93 ? 7.936 -1.352 8.809 1.00 92.31 93 GLY A C 1
ATOM 716 O O . GLY A 1 93 ? 8.107 -0.556 7.893 1.00 92.31 93 GLY A O 1
ATOM 717 N N . ARG A 1 94 ? 8.246 -2.647 8.691 1.00 96.19 94 ARG A N 1
ATOM 718 C CA . ARG A 1 94 ? 8.923 -3.238 7.525 1.00 96.19 94 ARG A CA 1
ATOM 719 C C . ARG A 1 94 ? 7.925 -3.930 6.590 1.00 96.19 94 ARG A C 1
ATOM 721 O O . ARG A 1 94 ? 6.732 -4.023 6.889 1.00 96.19 94 ARG A O 1
ATOM 728 N N . TYR A 1 95 ? 8.403 -4.359 5.432 1.00 97.19 95 TYR A N 1
ATOM 729 C CA . TYR A 1 95 ? 7.711 -5.260 4.513 1.00 97.19 95 TYR A CA 1
ATOM 730 C C . TYR A 1 95 ? 8.717 -6.310 4.030 1.00 97.19 95 TYR A C 1
ATOM 732 O O . TYR A 1 95 ? 9.921 -6.109 4.179 1.00 97.19 95 TYR A O 1
ATOM 740 N N . HIS A 1 96 ? 8.215 -7.435 3.531 1.00 97.62 96 HIS A N 1
ATOM 741 C CA . HIS A 1 96 ? 9.027 -8.478 2.915 1.00 97.62 96 HIS A CA 1
ATOM 742 C C . HIS A 1 96 ? 8.888 -8.372 1.399 1.00 97.62 96 HIS A C 1
ATOM 744 O O . HIS A 1 96 ? 7.768 -8.255 0.899 1.00 97.62 96 HIS A O 1
ATOM 750 N N . ASP A 1 97 ? 10.002 -8.448 0.687 1.00 95.81 97 ASP A N 1
ATOM 751 C CA . ASP A 1 97 ? 10.059 -8.449 -0.767 1.00 95.81 97 ASP A CA 1
ATOM 752 C C . ASP A 1 97 ? 10.938 -9.587 -1.289 1.00 95.81 97 ASP A C 1
ATOM 754 O O . ASP A 1 97 ? 11.812 -10.109 -0.596 1.00 95.81 97 ASP A O 1
ATOM 758 N N . HIS A 1 98 ? 10.651 -10.011 -2.515 1.00 96.12 98 HIS A N 1
ATOM 759 C CA . HIS A 1 98 ? 11.421 -11.012 -3.235 1.00 96.12 98 HIS A CA 1
ATOM 760 C C . HIS A 1 98 ? 11.332 -10.719 -4.732 1.00 96.12 98 HIS A C 1
ATOM 762 O O . HIS A 1 98 ? 10.238 -10.499 -5.253 1.00 96.12 98 HIS A O 1
ATOM 768 N N . ILE A 1 99 ? 12.475 -10.714 -5.419 1.00 94.62 99 ILE A N 1
ATOM 769 C CA . ILE A 1 99 ? 12.531 -10.474 -6.864 1.00 94.62 99 ILE A CA 1
ATOM 770 C C . ILE A 1 99 ? 12.225 -11.782 -7.591 1.00 94.62 99 ILE A C 1
ATOM 772 O O . ILE A 1 99 ? 12.996 -12.736 -7.495 1.00 94.62 99 ILE A O 1
ATOM 776 N N . ILE A 1 100 ? 11.134 -11.786 -8.350 1.00 92.56 100 ILE A N 1
ATOM 777 C CA . ILE A 1 100 ? 10.770 -12.855 -9.282 1.00 92.56 100 ILE A CA 1
ATOM 778 C C . ILE A 1 100 ? 11.430 -12.524 -10.633 1.00 92.56 100 ILE A C 1
ATOM 780 O O . ILE A 1 100 ? 11.375 -11.372 -11.064 1.00 92.56 100 ILE A O 1
ATOM 784 N N . ARG A 1 101 ? 12.112 -13.493 -11.255 1.00 83.56 101 ARG A N 1
ATOM 785 C CA . ARG A 1 101 ? 12.792 -13.357 -12.556 1.00 83.56 101 ARG A CA 1
ATOM 786 C C . ARG A 1 101 ? 12.274 -14.383 -13.545 1.00 83.56 101 ARG A C 1
ATOM 788 O O . ARG A 1 101 ? 11.968 -15.502 -13.079 1.00 83.56 101 ARG A O 1
#

pLDDT: mean 85.29, std 18.75, range [36.5, 98.0]